Protein AF-A0A4U9CZB1-F1 (afdb_monomer_lite)

pLDDT: mean 89.26, std 10.43, range [33.0, 98.25]

Structure (mmCIF, N/CA/C/O backbone):
data_AF-A0A4U9CZB1-F1
#
_entry.id   AF-A0A4U9CZB1-F1
#
loop_
_atom_site.group_PDB
_atom_site.id
_atom_site.type_symbol
_atom_site.label_atom_id
_atom_site.label_alt_id
_atom_site.label_comp_id
_atom_site.label_asym_id
_atom_site.label_entity_id
_atom_site.label_seq_id
_atom_site.pdbx_PDB_ins_code
_atom_site.Cartn_x
_atom_site.Cartn_y
_atom_site.Cartn_z
_atom_site.occupancy
_atom_site.B_iso_or_equiv
_atom_site.auth_seq_id
_atom_site.auth_comp_id
_atom_site.auth_asym_id
_atom_site.auth_atom_id
_atom_site.pdbx_PDB_model_num
ATOM 1 N N . MET A 1 1 ? 17.164 -10.913 -6.462 1.00 74.69 1 MET A N 1
ATOM 2 C CA . MET A 1 1 ? 16.921 -10.749 -7.912 1.00 74.69 1 MET A CA 1
ATOM 3 C C . MET A 1 1 ? 17.907 -11.470 -8.818 1.00 74.69 1 MET A C 1
ATOM 5 O O . MET A 1 1 ? 17.484 -11.964 -9.850 1.00 74.69 1 MET A O 1
ATOM 9 N N . GLN A 1 2 ? 19.189 -11.560 -8.448 1.00 72.94 2 GLN A N 1
ATOM 10 C CA . GLN A 1 2 ? 20.226 -12.244 -9.237 1.00 72.94 2 GLN A CA 1
ATOM 11 C C . GLN A 1 2 ? 19.826 -13.638 -9.781 1.00 72.94 2 GLN A C 1
ATOM 13 O O . GLN A 1 2 ? 19.999 -13.830 -10.979 1.00 72.94 2 GLN A O 1
ATOM 18 N N . PRO A 1 3 ? 19.216 -14.565 -9.005 1.00 80.19 3 PRO A N 1
ATOM 19 C CA . PRO A 1 3 ? 18.814 -15.874 -9.540 1.00 80.19 3 PRO A CA 1
ATOM 20 C C . PRO A 1 3 ? 17.785 -15.790 -10.678 1.00 80.19 3 PRO A C 1
ATOM 22 O O . PRO A 1 3 ? 17.971 -16.408 -11.716 1.00 80.19 3 PRO A O 1
ATOM 25 N N . PHE A 1 4 ? 16.749 -14.958 -10.526 1.00 82.94 4 PHE A N 1
ATOM 26 C CA . PHE A 1 4 ? 15.742 -14.726 -11.569 1.00 82.94 4 PHE A CA 1
ATOM 27 C C . PHE A 1 4 ? 16.337 -14.078 -12.824 1.00 82.94 4 PHE A C 1
ATOM 29 O O . PHE A 1 4 ? 15.960 -14.405 -13.939 1.00 82.94 4 PHE A O 1
ATOM 36 N N . LEU A 1 5 ? 17.296 -13.161 -12.658 1.00 82.19 5 LEU A N 1
ATOM 37 C CA . LEU A 1 5 ? 17.980 -12.554 -13.799 1.00 82.19 5 LEU A CA 1
ATOM 38 C C . LEU A 1 5 ? 18.947 -13.529 -14.488 1.00 82.19 5 LEU A C 1
ATOM 40 O O . LEU A 1 5 ? 19.287 -13.311 -15.649 1.00 82.19 5 LEU A O 1
ATOM 44 N N . ALA A 1 6 ? 19.408 -14.576 -13.806 1.00 85.69 6 ALA A N 1
ATOM 45 C CA . ALA A 1 6 ? 20.346 -15.550 -14.355 1.00 85.69 6 ALA A CA 1
ATOM 46 C C . ALA A 1 6 ? 19.653 -16.700 -15.106 1.00 85.69 6 ALA A C 1
ATOM 48 O O . ALA A 1 6 ? 20.243 -17.236 -16.042 1.00 85.69 6 ALA A O 1
ATOM 49 N N . ASP A 1 7 ? 18.417 -17.048 -14.739 1.00 85.00 7 ASP A N 1
ATOM 50 C CA . ASP A 1 7 ? 17.693 -18.199 -15.284 1.00 85.00 7 ASP A CA 1
ATOM 51 C C . ASP A 1 7 ? 16.350 -17.789 -15.909 1.00 85.00 7 ASP A C 1
ATOM 53 O O . ASP A 1 7 ? 15.423 -17.364 -15.222 1.00 85.00 7 ASP A O 1
ATOM 57 N N . ASN A 1 8 ? 16.234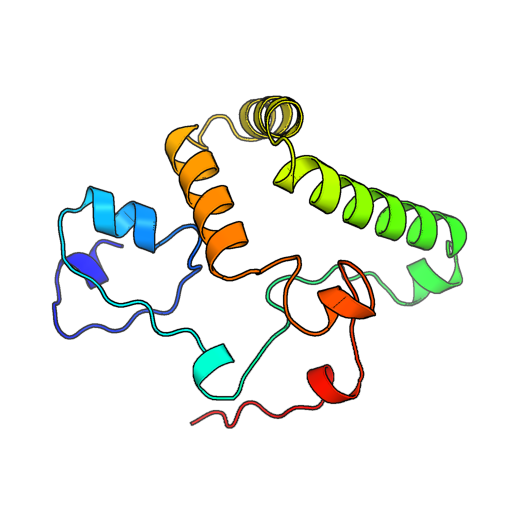 -17.963 -17.229 1.00 84.00 8 ASN A N 1
ATOM 58 C CA . ASN A 1 8 ? 15.025 -17.624 -17.985 1.00 84.00 8 ASN A CA 1
ATOM 59 C C . ASN A 1 8 ? 13.849 -18.593 -17.732 1.00 84.00 8 ASN A C 1
ATOM 61 O O . ASN A 1 8 ? 12.740 -18.309 -18.181 1.00 84.00 8 ASN A O 1
ATOM 65 N N . ASN A 1 9 ? 14.071 -19.715 -17.038 1.00 87.69 9 ASN A N 1
ATOM 66 C CA . ASN A 1 9 ? 13.038 -20.699 -16.696 1.00 87.69 9 ASN A CA 1
ATOM 67 C C . ASN A 1 9 ? 12.553 -20.577 -15.242 1.00 87.69 9 ASN A C 1
ATOM 69 O O . ASN A 1 9 ? 11.761 -21.402 -14.781 1.00 87.69 9 ASN A O 1
ATOM 73 N N . LEU A 1 10 ? 13.020 -19.566 -14.505 1.00 87.62 10 LEU A N 1
ATOM 74 C CA . LEU A 1 10 ? 12.696 -19.393 -13.096 1.00 87.62 10 LEU A CA 1
ATOM 75 C C . LEU A 1 10 ? 11.431 -18.548 -12.908 1.00 87.62 10 LEU A C 1
ATOM 77 O O . LEU A 1 10 ? 11.305 -17.443 -13.433 1.00 87.62 10 LEU A O 1
ATOM 81 N N . VAL A 1 11 ? 10.517 -19.041 -12.074 1.00 88.31 11 VAL A N 1
ATOM 82 C CA . VAL A 1 11 ? 9.369 -18.275 -11.571 1.00 88.31 11 VAL A CA 1
ATOM 83 C C . VAL A 1 11 ? 9.633 -17.907 -10.117 1.00 88.31 11 VAL A C 1
ATOM 85 O O . VAL A 1 11 ? 9.991 -18.764 -9.311 1.00 88.31 11 VAL A O 1
ATOM 88 N N . GLN A 1 12 ? 9.460 -16.631 -9.769 1.00 88.00 12 GLN A N 1
ATOM 89 C CA . GLN A 1 12 ? 9.685 -16.137 -8.412 1.00 88.00 12 GLN A CA 1
ATOM 90 C C . GLN A 1 12 ? 8.453 -15.393 -7.893 1.00 88.00 12 GLN A C 1
ATOM 92 O O . GLN A 1 12 ? 7.892 -14.546 -8.585 1.00 88.00 12 GLN A O 1
ATOM 97 N N . GLN A 1 13 ? 8.074 -15.662 -6.643 1.00 87.62 13 GLN A N 1
ATOM 98 C CA . GLN A 1 13 ? 7.128 -14.818 -5.919 1.00 87.62 13 GLN A CA 1
ATOM 99 C C . GLN A 1 13 ? 7.781 -13.469 -5.572 1.00 87.62 13 GLN A C 1
ATOM 101 O O . GLN A 1 13 ? 8.961 -13.408 -5.212 1.00 87.62 13 GLN A O 1
ATOM 106 N N . GLY A 1 14 ? 7.008 -12.387 -5.652 1.00 86.75 14 GLY A N 1
ATOM 107 C CA . GLY A 1 14 ? 7.457 -11.049 -5.281 1.00 86.75 14 GLY A CA 1
ATOM 108 C C . GLY A 1 14 ? 6.305 -10.060 -5.134 1.00 86.75 14 GLY A C 1
ATOM 109 O O . GLY A 1 14 ? 5.147 -10.378 -5.414 1.00 86.75 14 GLY A O 1
ATOM 110 N N . TYR A 1 15 ? 6.638 -8.848 -4.704 1.00 85.81 15 TYR A N 1
ATOM 111 C CA . TYR A 1 15 ? 5.744 -7.703 -4.676 1.00 85.81 15 TYR A CA 1
ATOM 112 C C . TYR A 1 15 ? 5.795 -6.969 -6.013 1.00 85.81 15 TYR A C 1
ATOM 114 O O . TYR A 1 15 ? 6.828 -6.471 -6.459 1.00 85.81 15 TYR A O 1
ATOM 122 N N . VAL A 1 16 ? 4.632 -6.801 -6.636 1.00 88.56 16 VAL A N 1
ATOM 123 C CA . VAL A 1 16 ? 4.539 -6.102 -7.925 1.00 88.56 16 VAL A CA 1
ATOM 124 C C . VAL A 1 16 ? 5.042 -4.650 -7.866 1.00 88.56 16 VAL A C 1
ATOM 126 O O . VAL A 1 16 ? 5.430 -4.082 -8.880 1.00 88.56 16 VAL A O 1
ATOM 129 N N . THR A 1 17 ? 5.103 -4.058 -6.672 1.00 87.06 17 THR A N 1
ATOM 130 C CA . THR A 1 17 ? 5.619 -2.706 -6.420 1.00 87.06 17 THR A CA 1
ATOM 131 C C . THR A 1 17 ? 7.146 -2.619 -6.300 1.00 87.06 17 THR A C 1
ATOM 133 O O . THR A 1 17 ? 7.655 -1.502 -6.241 1.00 87.06 17 THR A O 1
ATOM 136 N N . SER A 1 18 ? 7.878 -3.741 -6.236 1.00 84.31 18 SER A N 1
ATOM 137 C CA . SER A 1 18 ? 9.315 -3.761 -5.900 1.00 84.31 18 SER A CA 1
ATOM 138 C C . SER A 1 18 ? 10.159 -4.599 -6.864 1.00 84.31 18 SER A C 1
ATOM 140 O O . SER A 1 18 ? 11.151 -4.113 -7.412 1.00 84.31 18 SER A O 1
ATOM 142 N N . GLU A 1 19 ? 9.798 -5.862 -7.082 1.00 85.44 19 GLU A N 1
ATOM 143 C CA . GLU A 1 19 ? 10.599 -6.793 -7.881 1.00 85.44 19 GLU A CA 1
ATOM 144 C C . GLU A 1 19 ? 10.639 -6.407 -9.367 1.00 85.44 19 GLU A C 1
ATOM 146 O O . GLU A 1 19 ? 11.748 -6.332 -9.903 1.00 85.44 19 GLU A O 1
ATOM 151 N N . PRO A 1 20 ? 9.508 -6.064 -10.023 1.00 87.69 20 PRO A N 1
ATOM 152 C CA . PRO A 1 20 ? 9.515 -5.565 -11.397 1.00 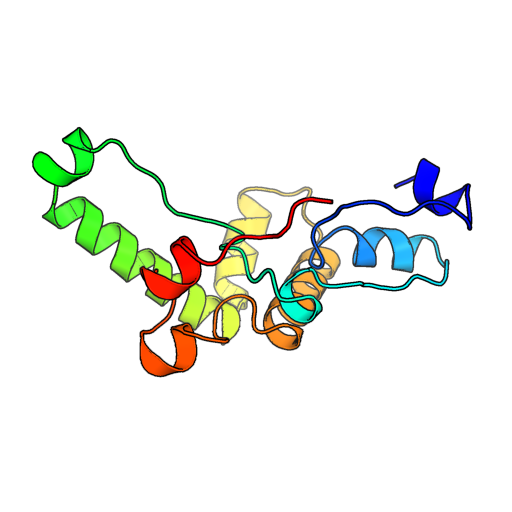87.69 20 PRO A CA 1
ATOM 153 C C . PRO A 1 20 ? 10.489 -4.404 -11.631 1.00 87.69 20 PRO A C 1
ATOM 155 O O . PRO A 1 20 ? 11.247 -4.433 -12.591 1.00 87.69 20 PRO A O 1
ATOM 158 N N . PHE A 1 21 ? 10.572 -3.446 -10.704 1.00 89.06 21 PHE A N 1
ATOM 159 C CA . PHE A 1 21 ? 11.517 -2.329 -10.793 1.00 89.06 21 PHE A CA 1
ATOM 160 C C . PHE A 1 21 ? 12.980 -2.787 -10.834 1.00 89.06 21 PHE A C 1
ATOM 162 O O . PHE A 1 21 ? 13.792 -2.283 -11.611 1.00 89.06 21 PHE A O 1
ATOM 169 N N . SER A 1 22 ? 13.328 -3.770 -10.000 1.00 86.69 22 SER A N 1
ATOM 170 C CA . SER A 1 22 ? 14.684 -4.330 -9.964 1.00 86.69 22 SER A CA 1
ATOM 171 C C . SER A 1 22 ? 15.013 -5.112 -11.238 1.00 86.69 22 SER A C 1
ATOM 173 O O . SER A 1 22 ? 16.162 -5.114 -11.677 1.00 86.69 22 SER A O 1
ATOM 175 N N . VAL A 1 23 ? 14.017 -5.775 -11.831 1.00 86.88 23 VAL A N 1
ATOM 176 C CA . VAL A 1 23 ? 14.174 -6.544 -13.072 1.00 86.88 23 VAL A CA 1
ATOM 177 C C . VAL A 1 23 ? 14.269 -5.625 -14.293 1.00 86.88 23 VAL A C 1
ATOM 179 O O . VAL A 1 23 ? 15.147 -5.840 -15.129 1.00 86.88 23 VAL A O 1
ATOM 182 N N . GLU A 1 24 ? 13.461 -4.560 -14.355 1.00 86.88 24 GLU A N 1
ATOM 183 C CA . GLU A 1 24 ? 13.547 -3.517 -15.390 1.00 86.88 24 GLU A CA 1
ATOM 184 C C . GLU A 1 24 ? 14.935 -2.870 -15.407 1.00 86.88 24 GLU A C 1
ATOM 186 O O . GLU A 1 24 ? 15.553 -2.761 -16.465 1.00 86.88 24 GLU A O 1
ATOM 191 N N . LYS A 1 25 ? 15.488 -2.535 -14.231 1.00 85.88 25 LYS A N 1
ATOM 192 C CA . LYS A 1 25 ? 16.871 -2.035 -14.118 1.00 85.88 25 LYS A CA 1
ATOM 193 C C . LYS A 1 25 ? 17.927 -3.047 -14.570 1.00 85.88 25 LYS A C 1
ATOM 195 O O . LYS A 1 25 ? 19.005 -2.647 -14.999 1.00 85.88 25 LYS A O 1
ATOM 200 N N . GLY A 1 26 ? 17.628 -4.341 -14.476 1.00 83.81 26 GLY A N 1
ATOM 201 C CA . GLY A 1 26 ? 18.467 -5.421 -14.997 1.00 83.81 26 GLY A CA 1
ATOM 202 C C . GLY A 1 26 ? 18.350 -5.633 -16.510 1.00 83.81 26 GLY A C 1
ATOM 203 O O . GLY A 1 26 ? 19.101 -6.439 -17.055 1.00 83.81 26 GLY A O 1
ATOM 204 N N . GLY A 1 27 ? 17.425 -4.940 -17.189 1.00 83.31 27 GLY A N 1
ATOM 205 C CA . GLY A 1 27 ? 17.278 -4.963 -18.646 1.00 83.31 27 GLY A CA 1
ATOM 206 C C . GLY A 1 27 ? 16.735 -6.274 -19.219 1.00 83.31 27 GLY A C 1
ATOM 207 O O . GLY A 1 27 ? 16.949 -6.552 -20.399 1.00 83.31 27 GLY A O 1
ATOM 208 N N . LYS A 1 28 ? 16.060 -7.100 -18.410 1.00 80.50 28 LYS A N 1
ATOM 209 C CA . LYS A 1 28 ? 15.495 -8.378 -18.866 1.00 80.50 28 LYS A CA 1
ATOM 210 C C . LYS A 1 28 ? 13.977 -8.305 -19.032 1.00 80.50 28 LYS A C 1
ATOM 212 O O . LYS A 1 28 ? 13.316 -7.699 -18.191 1.00 80.50 28 LYS A O 1
ATOM 217 N N . PRO A 1 29 ? 13.408 -8.940 -20.075 1.00 84.38 29 PRO A N 1
ATOM 218 C CA . PRO A 1 29 ? 11.964 -9.084 -20.183 1.00 84.38 29 PRO A CA 1
ATOM 219 C C . PRO A 1 29 ? 11.442 -9.980 -19.054 1.00 84.38 29 PRO A C 1
ATOM 221 O O . PRO A 1 29 ? 12.090 -10.953 -18.670 1.00 84.38 29 PRO A O 1
ATOM 224 N N . PHE A 1 30 ? 10.261 -9.660 -18.535 1.00 88.88 30 PHE A N 1
ATOM 225 C CA . PHE A 1 30 ? 9.589 -10.445 -17.505 1.00 88.88 30 PHE A CA 1
ATOM 226 C C . PHE A 1 30 ? 8.076 -10.348 -17.663 1.00 88.88 30 PHE A C 1
ATOM 228 O O . PHE A 1 30 ? 7.552 -9.429 -18.293 1.00 88.88 30 PHE A O 1
ATOM 235 N N . TYR A 1 31 ? 7.385 -11.297 -17.044 1.00 90.12 31 TYR A N 1
ATOM 236 C CA . TYR A 1 31 ? 5.933 -11.331 -16.977 1.00 90.12 31 TYR A CA 1
ATOM 237 C C . TYR A 1 31 ? 5.499 -11.267 -15.517 1.00 90.12 31 TYR A C 1
ATOM 239 O O . TYR A 1 31 ? 6.133 -11.857 -14.642 1.00 90.12 31 TYR A O 1
ATOM 247 N N . VAL A 1 32 ? 4.410 -10.546 -15.261 1.00 90.44 32 VAL A N 1
ATOM 248 C CA . VAL A 1 32 ? 3.770 -10.487 -13.946 1.00 90.44 32 VAL A CA 1
ATOM 249 C C . VAL A 1 32 ? 2.475 -11.278 -14.025 1.00 90.44 32 VAL A C 1
ATOM 251 O O . VAL A 1 32 ? 1.611 -10.960 -14.837 1.00 90.44 32 VAL A O 1
ATOM 254 N N . TYR A 1 33 ? 2.341 -12.283 -13.162 1.00 89.75 33 TYR A N 1
ATOM 255 C CA . TYR A 1 33 ? 1.127 -13.083 -13.018 1.00 89.75 33 TYR A CA 1
ATOM 256 C C . TYR A 1 33 ? 0.525 -12.817 -11.639 1.00 89.75 33 TYR A C 1
ATOM 258 O O . TYR A 1 33 ? 1.063 -13.261 -10.623 1.00 89.75 33 TYR A O 1
ATOM 266 N N . MET A 1 34 ? -0.572 -12.061 -11.587 1.00 87.31 34 MET A N 1
ATOM 267 C CA . MET A 1 34 ? -1.230 -11.735 -10.324 1.00 87.31 34 MET A CA 1
ATOM 268 C C . MET A 1 34 ? -2.098 -12.906 -9.870 1.00 87.31 34 MET A C 1
ATOM 270 O O . MET A 1 34 ? -2.966 -13.354 -10.608 1.00 87.31 34 MET A O 1
ATOM 274 N N . LEU A 1 35 ? -1.934 -13.369 -8.627 1.00 84.69 35 LEU A N 1
ATOM 275 C CA . LEU A 1 35 ? -2.772 -14.444 -8.067 1.00 84.69 35 LEU A CA 1
ATOM 276 C C . LEU A 1 35 ? -4.275 -14.103 -8.088 1.00 84.69 35 LEU A C 1
ATOM 278 O O . LEU A 1 35 ? -5.113 -15.000 -8.196 1.00 84.69 35 LEU A O 1
ATOM 282 N N . SER A 1 36 ? -4.610 -12.808 -8.039 1.00 83.44 36 SER A N 1
ATOM 283 C CA . SER A 1 36 ? -5.984 -12.308 -8.150 1.00 83.44 36 SER A CA 1
ATOM 284 C C . SER A 1 36 ? -6.654 -12.703 -9.460 1.00 83.44 36 SER A C 1
ATOM 286 O O . SER A 1 36 ? -7.843 -13.021 -9.448 1.00 83.44 36 SER A O 1
ATOM 288 N N . ASP A 1 37 ? -5.893 -12.756 -10.553 1.00 85.75 37 ASP A N 1
ATOM 289 C CA . ASP A 1 37 ? -6.397 -13.112 -11.884 1.00 85.75 37 ASP A CA 1
ATOM 290 C C . ASP A 1 37 ? -6.763 -14.603 -11.956 1.00 85.75 37 ASP A C 1
ATOM 292 O O . ASP A 1 37 ? -7.566 -15.022 -12.786 1.00 85.75 37 ASP A O 1
ATOM 296 N N . TRP A 1 38 ? -6.234 -15.400 -11.023 1.00 85.56 38 TRP A N 1
ATOM 297 C CA . TRP A 1 38 ? -6.437 -16.846 -10.918 1.00 85.56 38 TRP A CA 1
ATOM 298 C C . TRP A 1 38 ? -7.392 -17.230 -9.780 1.00 85.56 38 TRP A C 1
ATOM 300 O O . TRP A 1 38 ? -7.382 -18.357 -9.286 1.00 85.56 38 TRP A O 1
ATOM 310 N N . GLY A 1 39 ? -8.244 -16.294 -9.352 1.00 82.00 39 GLY A N 1
ATOM 311 C CA . GLY A 1 39 ? -9.314 -16.559 -8.389 1.00 82.00 39 GLY A CA 1
ATOM 312 C C . GLY A 1 39 ? -8.885 -16.525 -6.921 1.00 82.00 39 GLY A C 1
ATOM 313 O O . GLY A 1 39 ? -9.721 -16.788 -6.053 1.00 82.00 39 GLY A O 1
ATOM 314 N N . TYR A 1 40 ? -7.638 -16.140 -6.626 1.00 81.31 40 TYR A N 1
ATOM 315 C CA . TYR A 1 40 ? -7.161 -15.909 -5.264 1.00 81.31 40 TYR A CA 1
ATOM 316 C C . TYR A 1 40 ? -6.833 -14.424 -5.042 1.00 81.31 40 TYR A C 1
ATOM 318 O O . TYR A 1 40 ? -5.727 -13.994 -5.358 1.00 81.31 40 TYR A O 1
ATOM 326 N N . PRO A 1 41 ? -7.776 -13.616 -4.513 1.00 81.25 41 PRO A N 1
ATOM 327 C CA . PRO A 1 41 ? -7.559 -12.200 -4.222 1.00 81.25 41 PRO A CA 1
ATOM 328 C C . PRO A 1 41 ? -7.208 -11.974 -2.733 1.00 81.25 41 PRO A C 1
ATOM 330 O O . PRO A 1 41 ? -8.072 -11.517 -1.971 1.00 81.25 41 PRO A O 1
ATOM 333 N N . PRO A 1 42 ? -5.978 -12.275 -2.268 1.00 81.06 42 PRO A N 1
ATOM 334 C CA . PRO A 1 42 ? -5.624 -12.130 -0.861 1.00 81.06 42 PRO A CA 1
ATOM 335 C C . PRO A 1 42 ? -5.696 -10.667 -0.413 1.00 81.06 42 PRO A C 1
ATOM 337 O O . PRO A 1 42 ? -5.648 -9.733 -1.221 1.00 81.06 42 PRO A O 1
ATOM 340 N N . TYR A 1 43 ? -5.779 -10.461 0.899 1.00 86.00 43 TYR A N 1
ATOM 341 C CA . TYR A 1 43 ? -5.418 -9.179 1.496 1.00 86.00 43 TYR A CA 1
ATOM 342 C C . TYR A 1 43 ? -3.895 -9.132 1.597 1.00 86.00 43 TYR A C 1
ATOM 344 O O . TYR A 1 43 ? -3.315 -9.859 2.397 1.00 86.00 43 TYR A O 1
ATOM 352 N N . GLY A 1 44 ? -3.252 -8.329 0.742 1.00 79.44 44 GLY A N 1
ATOM 353 C CA . GLY A 1 44 ? -1.789 -8.297 0.643 1.00 79.44 44 GLY A CA 1
ATOM 354 C C . GLY A 1 44 ? -1.115 -7.812 1.928 1.00 79.44 44 GLY A C 1
ATOM 355 O O . GLY A 1 44 ? -0.224 -8.476 2.440 1.00 79.44 44 GLY A O 1
ATOM 356 N N . ASN A 1 45 ? -1.585 -6.687 2.472 1.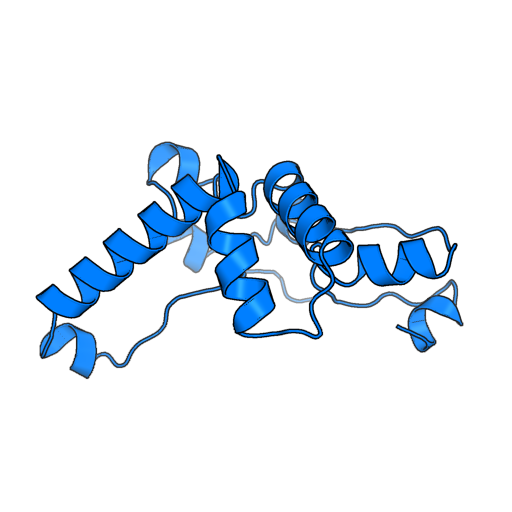00 85.44 45 ASN A N 1
ATOM 357 C CA . ASN A 1 45 ? -1.148 -6.147 3.758 1.00 85.44 45 ASN A CA 1
ATOM 358 C C . ASN A 1 45 ? -2.363 -5.934 4.664 1.00 85.44 45 ASN A C 1
ATOM 360 O O . ASN A 1 45 ? -3.406 -5.462 4.210 1.00 85.44 45 ASN A O 1
ATOM 364 N N . SER A 1 46 ? -2.216 -6.234 5.953 1.00 89.06 46 SER A N 1
ATOM 365 C CA . SER A 1 46 ? -3.274 -6.080 6.956 1.00 89.06 46 SER A CA 1
ATOM 366 C C . SER A 1 46 ? -2.756 -5.384 8.208 1.00 89.06 46 SER A C 1
ATOM 368 O O . SER A 1 46 ? -1.646 -5.658 8.662 1.00 89.06 46 SER A O 1
ATOM 370 N N . ILE A 1 47 ? -3.588 -4.535 8.812 1.00 91.88 47 ILE A N 1
ATOM 371 C CA . ILE A 1 47 ? -3.346 -4.013 10.159 1.00 91.88 47 ILE A CA 1
ATOM 372 C C . ILE A 1 47 ? -3.802 -5.081 11.152 1.00 91.88 47 ILE A C 1
ATOM 374 O O . ILE A 1 47 ? -4.980 -5.430 11.192 1.00 91.88 47 ILE A O 1
ATOM 378 N N . ILE A 1 48 ? -2.875 -5.590 11.959 1.00 92.56 48 ILE A N 1
ATOM 379 C CA . ILE A 1 48 ? -3.150 -6.608 12.976 1.00 92.56 48 ILE A CA 1
ATOM 380 C C . ILE A 1 48 ? -2.823 -6.017 14.345 1.00 92.56 48 ILE A C 1
ATOM 382 O O . ILE A 1 48 ? -1.799 -5.359 14.525 1.00 92.56 48 ILE A O 1
ATOM 386 N N . CYS A 1 49 ? -3.692 -6.250 15.324 1.00 93.12 49 CYS A N 1
ATOM 387 C CA . CYS A 1 49 ? -3.434 -5.914 16.718 1.00 93.12 49 CYS A CA 1
ATOM 388 C C . CYS A 1 49 ? -3.994 -7.000 17.639 1.00 93.12 49 CYS A C 1
ATOM 390 O O . CYS A 1 49 ? -4.811 -7.825 17.226 1.00 93.12 49 CYS A O 1
ATOM 392 N N . MET A 1 50 ? -3.546 -7.007 18.894 1.00 96.62 50 MET A N 1
ATOM 393 C CA . MET A 1 50 ? -4.054 -7.951 19.885 1.00 96.62 50 MET A CA 1
ATOM 394 C C . MET A 1 50 ? -5.538 -7.691 20.154 1.00 96.62 50 MET A C 1
ATOM 396 O O . MET A 1 50 ? -5.961 -6.538 20.274 1.00 96.62 50 MET A O 1
ATOM 400 N N . ALA A 1 51 ? -6.315 -8.758 20.356 1.00 97.12 51 ALA A N 1
ATOM 401 C CA . ALA A 1 51 ? -7.730 -8.647 20.724 1.00 97.12 51 ALA A CA 1
ATOM 402 C C . ALA A 1 51 ? -7.934 -7.773 21.977 1.00 97.12 51 ALA A C 1
ATOM 404 O O . ALA A 1 51 ? -8.871 -6.979 22.057 1.00 97.12 51 ALA A O 1
ATOM 405 N N . ASP A 1 52 ? -7.007 -7.863 22.930 1.00 98.06 52 ASP A N 1
ATOM 406 C CA . ASP A 1 52 ? -6.985 -7.032 24.130 1.00 98.06 52 ASP A CA 1
ATOM 407 C C . ASP A 1 52 ? -6.816 -5.540 23.835 1.00 98.06 52 ASP A C 1
ATOM 409 O O . ASP A 1 52 ? -7.422 -4.716 24.516 1.00 98.06 52 ASP A O 1
ATOM 413 N N . THR A 1 53 ? -6.037 -5.169 22.815 1.00 97.25 53 THR A N 1
ATOM 414 C CA . THR A 1 53 ? -5.877 -3.769 22.401 1.00 97.25 53 THR A CA 1
ATOM 415 C C . THR A 1 53 ? -7.194 -3.207 21.879 1.00 97.25 53 THR A C 1
ATOM 417 O O . THR A 1 53 ? -7.558 -2.091 22.244 1.00 97.25 53 THR A O 1
ATOM 420 N N . VAL A 1 54 ? -7.941 -3.992 21.097 1.00 96.81 54 VAL A N 1
ATOM 421 C CA . VAL A 1 54 ? -9.270 -3.601 20.601 1.00 96.81 54 VAL A CA 1
ATOM 422 C C . VAL A 1 54 ? -10.244 -3.410 21.761 1.00 96.81 54 VAL A C 1
ATOM 424 O O . VAL A 1 54 ? -10.912 -2.382 21.834 1.00 96.81 54 VAL A O 1
ATOM 427 N N . LYS A 1 55 ? -10.280 -4.358 22.706 1.00 97.44 55 LYS A N 1
ATOM 428 C CA . LYS A 1 55 ? -11.177 -4.302 23.872 1.00 97.44 55 LYS A CA 1
ATOM 429 C C . LYS A 1 55 ? -10.857 -3.134 24.805 1.00 97.44 55 LYS A C 1
ATOM 431 O O . LYS A 1 55 ? -11.762 -2.444 25.258 1.00 97.44 55 LYS A O 1
ATOM 436 N N . LYS A 1 56 ? -9.573 -2.920 25.107 1.00 98.25 56 LYS A N 1
ATOM 437 C CA . LYS A 1 56 ? -9.121 -1.938 26.108 1.00 98.25 56 LYS A CA 1
ATOM 438 C C . LYS A 1 56 ? -8.981 -0.526 25.540 1.00 98.25 56 LYS A C 1
ATOM 440 O O . LYS A 1 56 ? -9.054 0.437 26.296 1.00 98.25 56 LYS A O 1
ATOM 445 N N . ARG A 1 57 ? -8.732 -0.377 24.234 1.00 97.88 57 ARG A N 1
ATOM 446 C CA . ARG A 1 57 ? -8.466 0.922 23.586 1.00 97.88 57 ARG A CA 1
ATOM 447 C C . ARG A 1 57 ? -9.263 1.111 22.282 1.00 97.88 57 ARG A C 1
ATOM 449 O O . ARG A 1 57 ? -8.676 1.524 21.279 1.00 97.88 57 ARG A O 1
ATOM 456 N N . PRO A 1 58 ? -10.589 0.877 22.270 1.00 97.50 58 PRO A N 1
ATOM 457 C CA . PRO A 1 58 ? -11.378 0.860 21.036 1.00 97.50 58 PRO A CA 1
ATOM 458 C C . PRO A 1 58 ? -11.335 2.196 20.283 1.00 97.50 58 PRO A C 1
ATOM 460 O O . PRO A 1 58 ? -11.160 2.213 19.068 1.00 97.50 58 PRO A O 1
ATOM 463 N N . ALA A 1 59 ? -11.404 3.325 20.998 1.00 98.12 59 ALA A N 1
ATOM 464 C CA . ALA A 1 59 ? -11.356 4.653 20.385 1.00 98.12 59 ALA A CA 1
ATOM 465 C C . ALA A 1 59 ? -10.012 4.937 19.691 1.00 98.12 59 ALA A C 1
ATOM 467 O O . ALA A 1 59 ? -9.986 5.478 18.588 1.00 98.12 59 ALA A O 1
ATOM 468 N N . ALA A 1 60 ? -8.894 4.532 20.304 1.00 97.81 60 ALA A N 1
ATOM 469 C CA . ALA A 1 60 ? -7.569 4.716 19.713 1.00 97.81 60 ALA A CA 1
ATOM 470 C C . ALA A 1 60 ? -7.384 3.836 18.468 1.00 97.81 60 ALA A C 1
ATOM 472 O O . ALA A 1 60 ? -6.842 4.302 17.469 1.00 97.81 60 ALA A O 1
ATOM 473 N N . VAL A 1 61 ? -7.875 2.592 18.507 1.00 97.50 61 VAL A N 1
ATOM 474 C CA . VAL A 1 61 ? -7.856 1.689 17.347 1.00 97.50 61 VAL A CA 1
ATOM 475 C C . VAL A 1 61 ? -8.697 2.264 16.204 1.00 97.50 61 VAL A C 1
ATOM 477 O O . VAL A 1 61 ? -8.208 2.354 15.081 1.00 97.50 61 VAL A O 1
ATOM 480 N N . ALA A 1 62 ? -9.919 2.727 16.484 1.00 96.44 62 ALA A N 1
ATOM 481 C CA . ALA A 1 62 ? -10.783 3.337 15.474 1.00 96.44 62 ALA A CA 1
ATOM 482 C C . ALA A 1 62 ? -10.151 4.592 14.849 1.00 96.44 62 ALA A C 1
ATOM 484 O O . ALA A 1 62 ? -10.152 4.744 13.626 1.00 96.44 62 ALA A O 1
ATOM 485 N N . ALA A 1 63 ? -9.564 5.467 15.673 1.00 98.00 63 ALA A N 1
ATOM 486 C CA . ALA A 1 63 ? -8.866 6.658 15.199 1.00 98.00 63 ALA A CA 1
ATOM 487 C C . ALA A 1 63 ? -7.657 6.301 14.319 1.00 98.00 63 ALA A C 1
ATOM 489 O O . ALA A 1 63 ? -7.491 6.884 13.248 1.00 98.00 63 ALA A O 1
ATOM 490 N N . PHE A 1 64 ? -6.855 5.313 14.728 1.00 97.75 64 PHE A N 1
ATOM 491 C CA . PHE A 1 64 ? -5.698 4.845 13.965 1.00 97.75 64 PHE A CA 1
ATOM 492 C C . PHE A 1 64 ? -6.093 4.273 12.601 1.00 97.75 64 PHE A C 1
ATOM 494 O O . PHE A 1 64 ? -5.493 4.635 11.589 1.00 97.75 64 PHE A O 1
ATOM 501 N N . VAL A 1 65 ? -7.116 3.413 12.556 1.00 96.38 65 VAL A N 1
ATOM 502 C CA . VAL A 1 65 ? -7.612 2.833 11.299 1.00 96.38 65 VAL A CA 1
ATOM 503 C C . VAL A 1 65 ? -8.128 3.941 10.384 1.00 96.38 65 VAL A C 1
ATOM 505 O O . VAL A 1 65 ? -7.692 4.031 9.238 1.00 96.38 65 VAL A O 1
ATOM 508 N N . LYS A 1 66 ? -8.978 4.843 10.894 1.00 96.75 66 LYS A N 1
ATOM 509 C CA . LYS A 1 66 ? -9.521 5.959 10.105 1.00 96.75 66 LYS A CA 1
ATOM 510 C C . LYS A 1 66 ? -8.418 6.859 9.542 1.00 96.75 66 LYS A C 1
ATOM 512 O O . LYS A 1 66 ? -8.441 7.169 8.353 1.00 96.75 66 LYS A O 1
ATOM 517 N N . ALA A 1 67 ? -7.451 7.249 10.373 1.00 97.69 67 ALA A N 1
ATOM 518 C CA . ALA A 1 67 ? -6.331 8.087 9.952 1.00 97.69 67 ALA A CA 1
ATOM 519 C C . ALA A 1 67 ? -5.457 7.380 8.906 1.00 97.69 67 ALA A C 1
ATOM 521 O O . ALA A 1 67 ? -5.056 7.996 7.924 1.00 97.69 67 ALA A O 1
ATOM 522 N N . SER A 1 68 ? -5.219 6.077 9.075 1.00 96.94 68 SER A N 1
ATOM 523 C CA . SER A 1 68 ? -4.430 5.277 8.134 1.00 96.94 68 SER A CA 1
ATOM 524 C C . SER A 1 68 ? -5.102 5.191 6.758 1.00 96.94 68 SER A C 1
ATOM 526 O O . SER A 1 68 ? -4.433 5.352 5.740 1.00 96.94 68 SER A O 1
ATOM 528 N N . MET A 1 69 ? -6.422 4.972 6.703 1.00 96.75 69 MET A N 1
ATOM 529 C CA . MET A 1 69 ? -7.160 4.899 5.431 1.00 96.75 69 MET A CA 1
ATOM 530 C C . MET A 1 69 ? -7.241 6.260 4.735 1.00 96.75 69 MET A C 1
ATOM 532 O O . MET A 1 69 ? -7.097 6.337 3.514 1.00 96.75 69 MET A O 1
ATOM 536 N N . GLN A 1 70 ? -7.407 7.338 5.507 1.00 96.62 70 GLN A N 1
ATOM 537 C CA . GLN A 1 70 ? -7.340 8.700 4.980 1.00 96.62 70 GLN A CA 1
ATOM 538 C C . GLN A 1 70 ? -5.945 9.013 4.420 1.00 96.62 70 GLN A C 1
ATOM 540 O O . GLN A 1 70 ? -5.842 9.517 3.305 1.00 96.62 70 GLN A O 1
ATOM 545 N N . GLY A 1 71 ? -4.880 8.635 5.134 1.00 96.69 71 GLY A N 1
ATOM 546 C CA . GLY A 1 71 ? -3.504 8.807 4.670 1.00 96.69 71 GLY A CA 1
ATOM 547 C C . GLY A 1 71 ? -3.231 8.079 3.354 1.00 96.69 71 GLY A C 1
ATOM 548 O O . GLY A 1 71 ? -2.639 8.660 2.452 1.00 96.69 71 GLY A O 1
ATOM 549 N N . TRP A 1 72 ? -3.723 6.846 3.187 1.00 96.56 72 TRP A N 1
ATOM 550 C CA . TRP A 1 72 ? -3.631 6.127 1.908 1.00 96.56 72 TRP A CA 1
ATOM 551 C C . TRP A 1 72 ? -4.370 6.831 0.772 1.00 96.56 72 TRP A C 1
ATOM 553 O O . TRP A 1 72 ? -3.840 6.930 -0.336 1.00 96.56 72 TRP A O 1
ATOM 563 N N . LYS A 1 73 ? -5.581 7.331 1.043 1.00 95.62 73 LYS A N 1
ATOM 564 C CA . LYS A 1 73 ? -6.367 8.089 0.066 1.00 95.62 73 LYS A CA 1
ATOM 565 C C . LYS A 1 73 ? -5.606 9.326 -0.410 1.00 95.62 73 LYS A C 1
ATOM 567 O O . LYS A 1 73 ? -5.467 9.521 -1.613 1.00 95.62 73 LYS A O 1
ATOM 572 N N . GLU A 1 74 ? -5.112 10.129 0.527 1.00 96.69 74 GLU A N 1
ATOM 573 C CA . GLU A 1 74 ? -4.363 11.355 0.235 1.00 96.69 74 GLU A CA 1
ATOM 574 C C . GLU A 1 74 ? -3.048 11.046 -0.478 1.00 96.69 74 GLU A C 1
ATOM 576 O O . GLU A 1 74 ? -2.769 11.635 -1.516 1.00 96.69 74 GLU A O 1
ATOM 581 N N . TYR A 1 75 ? -2.288 10.061 0.002 1.00 97.31 75 TYR A N 1
ATOM 582 C CA . TYR A 1 75 ? -0.992 9.693 -0.567 1.00 97.31 75 TYR A CA 1
ATOM 583 C C . TYR A 1 75 ? -1.091 9.213 -2.021 1.00 97.31 75 TYR A C 1
ATOM 585 O O . TYR A 1 75 ? -0.228 9.517 -2.843 1.00 97.31 75 TYR A O 1
ATOM 593 N N . LEU A 1 76 ? -2.153 8.482 -2.373 1.00 95.69 76 LEU A N 1
ATOM 594 C CA . LEU A 1 76 ? -2.376 8.071 -3.760 1.00 95.69 76 LEU A CA 1
ATOM 595 C C . LEU A 1 76 ? -2.869 9.219 -4.651 1.00 95.69 76 LEU A C 1
ATOM 597 O O . LEU A 1 76 ? -2.678 9.151 -5.867 1.00 95.69 76 LEU A O 1
ATOM 601 N N . GLN A 1 77 ? -3.469 10.268 -4.088 1.00 95.62 77 GLN A N 1
ATOM 602 C CA . GLN A 1 77 ? -3.827 11.477 -4.835 1.00 95.62 77 GLN A CA 1
ATOM 603 C C . GLN A 1 77 ? -2.602 12.371 -5.051 1.00 95.62 77 GLN A C 1
ATOM 605 O O . GLN A 1 77 ? -2.262 12.656 -6.200 1.00 95.62 77 GLN A O 1
ATOM 610 N N . ASP A 1 78 ? -1.913 12.734 -3.970 1.00 96.81 78 ASP A N 1
ATOM 611 C CA . ASP A 1 78 ? -0.668 13.498 -3.972 1.00 96.81 78 ASP A CA 1
ATOM 612 C C . ASP A 1 78 ? 0.349 12.870 -2.996 1.00 96.81 78 ASP A C 1
ATOM 614 O O . ASP A 1 78 ? 0.221 12.997 -1.773 1.00 96.81 78 ASP A O 1
ATOM 618 N N . PRO A 1 79 ? 1.398 12.205 -3.510 1.00 96.56 79 PRO A N 1
ATOM 619 C CA . PRO A 1 79 ? 2.379 11.540 -2.668 1.00 96.56 79 PRO A CA 1
ATOM 620 C C . PRO A 1 79 ? 3.444 12.492 -2.111 1.00 96.56 79 PRO A C 1
ATOM 622 O O . PRO A 1 79 ? 4.297 12.044 -1.346 1.00 96.56 79 PRO A O 1
ATOM 625 N N . THR A 1 80 ? 3.450 13.777 -2.481 1.00 96.19 80 THR A N 1
ATOM 626 C CA . THR A 1 80 ? 4.581 14.693 -2.245 1.00 96.19 80 THR A CA 1
ATOM 627 C C . THR A 1 80 ? 4.970 14.777 -0.770 1.00 96.19 80 THR A C 1
ATOM 629 O O . THR A 1 80 ? 6.118 14.501 -0.413 1.00 96.19 80 THR A O 1
ATOM 632 N N . ALA A 1 81 ? 4.011 15.084 0.108 1.00 95.75 81 ALA A N 1
ATOM 633 C CA . ALA A 1 81 ? 4.270 15.185 1.545 1.00 95.75 81 ALA A CA 1
ATOM 634 C C . ALA A 1 81 ? 4.687 13.834 2.156 1.00 95.75 81 ALA A C 1
ATOM 636 O O . ALA A 1 81 ? 5.614 13.769 2.965 1.00 95.75 81 ALA A O 1
ATOM 637 N N . GLY A 1 82 ? 4.048 12.740 1.729 1.00 95.56 82 GLY A N 1
ATOM 638 C CA . GLY A 1 82 ? 4.389 11.393 2.189 1.00 95.56 82 GLY A CA 1
ATOM 639 C C . GLY A 1 82 ? 5.793 10.963 1.761 1.00 95.56 82 GLY A C 1
ATOM 640 O O . GLY A 1 82 ? 6.534 10.404 2.565 1.00 95.56 82 GLY A O 1
ATOM 641 N N . ASN A 1 83 ? 6.208 11.289 0.536 1.00 96.38 83 ASN A N 1
ATOM 642 C CA . ASN A 1 83 ? 7.530 10.954 0.007 1.00 96.38 83 ASN A CA 1
ATOM 643 C C . ASN A 1 83 ? 8.650 11.647 0.784 1.00 96.38 83 ASN A C 1
ATOM 645 O O . ASN A 1 83 ? 9.687 11.031 1.022 1.00 96.38 83 ASN A O 1
ATOM 649 N N . VAL A 1 84 ? 8.431 12.884 1.244 1.00 95.38 84 VAL A N 1
ATOM 650 C CA . VAL A 1 84 ? 9.377 13.581 2.132 1.00 95.38 84 VAL A CA 1
ATOM 651 C C . VAL A 1 84 ? 9.563 12.810 3.442 1.00 95.38 84 VAL A C 1
ATOM 653 O O . VAL A 1 84 ? 10.694 12.607 3.891 1.00 95.38 84 VAL A O 1
ATOM 656 N N . LEU A 1 85 ? 8.470 12.335 4.047 1.00 95.69 85 LEU A N 1
ATOM 657 C CA . LEU A 1 85 ? 8.526 11.549 5.284 1.00 95.69 85 LEU A CA 1
ATOM 658 C C . LEU A 1 85 ? 9.188 10.183 5.068 1.00 95.69 85 LEU A C 1
ATOM 660 O O . LEU A 1 85 ? 10.017 9.772 5.882 1.00 95.69 85 LEU A O 1
ATOM 664 N N . ILE A 1 86 ? 8.869 9.504 3.964 1.00 94.69 86 ILE A N 1
ATOM 665 C CA . ILE A 1 86 ? 9.462 8.211 3.600 1.00 94.69 86 ILE A CA 1
ATOM 666 C C . ILE A 1 86 ? 10.967 8.357 3.380 1.00 94.69 86 ILE A C 1
ATOM 668 O O . ILE A 1 86 ? 11.728 7.580 3.948 1.00 94.69 86 ILE A O 1
ATOM 672 N N . ALA A 1 87 ? 11.409 9.365 2.625 1.00 93.31 87 ALA A N 1
ATOM 673 C CA . ALA A 1 87 ? 12.829 9.602 2.371 1.00 93.31 87 ALA A CA 1
ATOM 674 C C . ALA A 1 87 ? 13.600 9.897 3.667 1.00 93.31 87 ALA A C 1
ATOM 676 O O . ALA A 1 87 ? 14.713 9.410 3.857 1.00 93.31 87 ALA A O 1
ATOM 677 N N . LYS A 1 88 ? 12.988 10.642 4.598 1.00 94.88 88 LYS A N 1
ATOM 678 C CA . LYS A 1 88 ? 13.573 10.896 5.921 1.00 94.88 88 LYS A CA 1
ATOM 679 C C . LYS A 1 88 ? 13.688 9.618 6.760 1.00 94.88 88 LYS A C 1
ATOM 681 O O . LYS A 1 88 ? 14.690 9.434 7.445 1.00 94.88 88 LYS A O 1
ATOM 686 N N . ALA A 1 89 ? 12.669 8.758 6.732 1.00 95.00 89 ALA A N 1
ATOM 687 C CA . ALA A 1 89 ? 12.628 7.527 7.522 1.00 95.00 89 ALA A CA 1
ATOM 688 C C . ALA A 1 89 ? 13.475 6.393 6.918 1.00 95.00 89 ALA A C 1
ATOM 690 O O . ALA A 1 89 ? 14.018 5.568 7.650 1.00 95.00 89 ALA A O 1
ATOM 691 N N . ASN A 1 90 ? 13.599 6.353 5.592 1.00 92.69 90 ASN A N 1
ATOM 692 C CA . ASN A 1 90 ? 14.392 5.375 4.863 1.00 92.69 90 ASN A CA 1
ATOM 693 C C . ASN A 1 90 ? 15.163 6.044 3.709 1.00 92.69 90 ASN A C 1
ATOM 695 O O . ASN A 1 90 ? 14.732 5.973 2.556 1.00 92.69 90 ASN A O 1
ATOM 699 N N . PRO A 1 91 ? 16.347 6.621 3.989 1.00 90.19 91 PRO A N 1
ATOM 700 C CA . PRO A 1 91 ? 17.172 7.285 2.976 1.00 90.19 91 PRO A CA 1
ATOM 701 C C . PRO A 1 91 ? 17.664 6.367 1.848 1.00 90.19 91 PRO A C 1
ATOM 703 O O . PRO A 1 91 ? 18.161 6.850 0.836 1.00 90.19 91 PRO A O 1
ATOM 706 N N . ARG A 1 92 ? 17.561 5.039 2.014 1.00 88.38 92 ARG A N 1
ATOM 707 C CA . ARG A 1 92 ? 17.926 4.059 0.978 1.00 88.38 92 ARG A CA 1
ATOM 708 C C . ARG A 1 92 ? 16.816 3.848 -0.053 1.00 88.38 92 ARG A C 1
ATOM 710 O O . ARG A 1 92 ? 17.060 3.199 -1.065 1.00 88.38 92 ARG A O 1
ATOM 717 N N . MET A 1 93 ? 15.609 4.352 0.203 1.00 86.31 93 MET A N 1
ATOM 718 C CA . MET A 1 93 ? 14.490 4.251 -0.724 1.00 86.31 93 MET A CA 1
ATOM 719 C C . MET A 1 93 ? 14.597 5.354 -1.785 1.00 86.31 93 MET A C 1
ATOM 721 O O . MET A 1 93 ? 14.365 6.528 -1.498 1.00 86.31 93 MET A O 1
ATOM 725 N N . GLY A 1 94 ? 14.959 4.972 -3.011 1.00 91.00 94 GLY A N 1
ATOM 726 C CA . GLY A 1 94 ? 15.088 5.901 -4.134 1.00 91.00 94 GLY A CA 1
ATOM 727 C C . GLY A 1 94 ? 13.745 6.495 -4.568 1.00 91.00 94 GLY A C 1
ATOM 728 O O . GLY A 1 94 ? 12.715 5.820 -4.541 1.00 91.00 94 GLY A O 1
ATOM 729 N N . ALA A 1 95 ? 13.750 7.760 -4.999 1.00 92.75 95 ALA A N 1
ATOM 730 C CA . ALA A 1 95 ? 12.543 8.445 -5.471 1.00 92.75 95 ALA A CA 1
ATOM 731 C C . ALA A 1 95 ? 11.914 7.759 -6.699 1.00 92.75 95 ALA A C 1
ATOM 733 O O . ALA A 1 95 ? 10.693 7.719 -6.833 1.00 92.75 95 ALA A O 1
ATOM 734 N N . ASP A 1 96 ? 12.746 7.177 -7.562 1.00 93.12 96 ASP A N 1
ATOM 735 C CA . ASP A 1 96 ? 12.345 6.383 -8.724 1.00 93.12 96 ASP A CA 1
ATOM 736 C C . ASP A 1 96 ? 11.635 5.083 -8.320 1.00 93.12 96 ASP A C 1
ATOM 738 O O . ASP A 1 96 ? 10.589 4.754 -8.878 1.00 93.12 96 ASP A O 1
ATOM 742 N N . GLN A 1 97 ? 12.143 4.384 -7.303 1.00 91.69 97 GLN A N 1
ATOM 743 C CA . GLN A 1 97 ? 11.506 3.187 -6.753 1.00 91.69 97 GLN A CA 1
ATOM 744 C C . GLN A 1 97 ? 10.149 3.511 -6.115 1.00 91.69 97 GLN A C 1
ATOM 746 O O . GLN A 1 97 ? 9.185 2.768 -6.297 1.00 91.69 97 GLN A O 1
ATOM 751 N N . ILE A 1 98 ? 10.049 4.636 -5.399 1.00 94.00 98 ILE A N 1
ATOM 752 C CA . ILE A 1 98 ? 8.782 5.097 -4.813 1.00 94.00 98 ILE A CA 1
ATOM 753 C C . ILE A 1 98 ? 7.778 5.435 -5.918 1.00 94.00 98 ILE A C 1
ATOM 755 O O . ILE A 1 98 ? 6.637 4.971 -5.873 1.00 94.00 98 ILE A O 1
ATOM 759 N N . ALA A 1 99 ? 8.197 6.201 -6.929 1.00 95.06 99 ALA A N 1
ATOM 760 C CA . ALA A 1 99 ? 7.347 6.555 -8.062 1.00 95.06 99 ALA A CA 1
ATOM 761 C C . ALA A 1 99 ? 6.849 5.306 -8.805 1.00 95.06 99 ALA A C 1
ATOM 763 O O . ALA A 1 99 ? 5.657 5.204 -9.106 1.00 95.06 99 ALA A O 1
ATOM 764 N N . PHE A 1 100 ? 7.734 4.329 -9.022 1.00 94.38 100 PHE A N 1
ATOM 765 C CA . PHE A 1 100 ? 7.374 3.038 -9.597 1.00 94.38 100 PHE A CA 1
ATOM 766 C C . PHE A 1 100 ? 6.327 2.313 -8.745 1.00 94.38 100 PHE A C 1
ATOM 768 O O . PHE A 1 100 ? 5.278 1.919 -9.257 1.00 94.38 100 PHE A O 1
ATOM 775 N N . GLY A 1 101 ? 6.569 2.180 -7.438 1.00 94.38 101 GLY A N 1
ATOM 776 C CA . GLY A 1 101 ? 5.645 1.521 -6.518 1.00 94.38 101 GLY A CA 1
ATOM 777 C C . GLY A 1 101 ? 4.257 2.165 -6.522 1.00 94.38 101 GLY A C 1
ATOM 778 O O . GLY A 1 101 ? 3.255 1.457 -6.620 1.00 94.38 101 GLY A O 1
ATOM 779 N N . ILE A 1 102 ? 4.183 3.501 -6.503 1.00 95.94 102 ILE A N 1
ATOM 780 C CA . ILE A 1 102 ? 2.917 4.247 -6.601 1.00 95.94 102 ILE A CA 1
ATOM 781 C C . ILE A 1 102 ? 2.209 3.962 -7.929 1.00 95.94 102 ILE A C 1
ATOM 783 O O . ILE A 1 102 ? 1.000 3.720 -7.935 1.00 95.94 102 ILE A O 1
ATOM 787 N N . ALA A 1 103 ? 2.940 3.954 -9.046 1.00 95.50 103 ALA A N 1
ATOM 788 C CA . ALA A 1 103 ? 2.367 3.655 -10.355 1.00 95.50 103 ALA A CA 1
ATOM 789 C C . ALA A 1 103 ? 1.785 2.233 -10.414 1.00 95.50 103 ALA A C 1
ATOM 791 O O . ALA A 1 103 ? 0.662 2.059 -10.885 1.00 95.50 103 ALA A O 1
ATOM 792 N N . GLN A 1 104 ? 2.487 1.230 -9.874 1.00 93.75 104 GLN A N 1
ATOM 793 C CA . GLN A 1 104 ? 1.973 -0.143 -9.817 1.00 93.75 104 GLN A CA 1
ATOM 794 C C . GLN A 1 104 ? 0.771 -0.269 -8.870 1.00 93.75 104 GLN A C 1
ATOM 796 O O . GLN A 1 104 ? -0.208 -0.926 -9.221 1.00 93.75 104 GLN A O 1
ATOM 801 N N . MET A 1 105 ? 0.794 0.399 -7.708 1.00 94.50 105 MET A N 1
ATOM 802 C CA . MET A 1 105 ? -0.355 0.426 -6.790 1.00 94.50 105 MET A CA 1
ATOM 803 C C . MET A 1 105 ? -1.614 0.972 -7.466 1.00 94.50 105 MET A C 1
ATOM 805 O O . MET A 1 105 ? -2.693 0.416 -7.265 1.00 94.50 105 MET A O 1
ATOM 809 N N . LYS A 1 106 ? -1.477 2.028 -8.279 1.00 94.38 106 LYS A N 1
ATOM 810 C CA . LYS A 1 106 ? -2.583 2.590 -9.068 1.00 94.38 106 LYS A CA 1
ATOM 811 C C . LYS A 1 106 ? -3.010 1.652 -10.195 1.00 94.38 106 LYS A C 1
ATOM 813 O O . LYS A 1 106 ? -4.197 1.390 -10.334 1.00 94.38 106 LYS A O 1
ATOM 818 N N . LYS A 1 107 ? -2.052 1.118 -10.962 1.00 93.06 107 LYS A N 1
ATOM 819 C CA . LYS A 1 107 ? -2.303 0.228 -12.107 1.00 93.06 107 LYS A CA 1
ATOM 820 C C . LYS A 1 107 ? -3.103 -1.018 -11.721 1.00 93.06 107 LYS A C 1
ATOM 822 O O . LYS A 1 107 ? -4.018 -1.386 -12.444 1.00 93.06 107 LYS A O 1
ATOM 827 N N . TYR A 1 108 ? -2.742 -1.662 -10.613 1.00 90.56 108 TYR A N 1
ATOM 828 C CA . TYR A 1 108 ? -3.407 -2.880 -10.135 1.00 90.56 108 TYR A CA 1
ATOM 829 C C . TYR A 1 108 ? -4.473 -2.605 -9.069 1.00 90.56 108 TYR A C 1
ATOM 831 O O . TYR A 1 108 ? -4.946 -3.538 -8.428 1.00 90.56 108 TYR A O 1
ATOM 839 N N . GLU A 1 109 ? -4.807 -1.331 -8.840 1.00 91.81 109 GLU A N 1
ATOM 840 C CA . GLU A 1 109 ? -5.808 -0.896 -7.863 1.00 91.81 109 GLU A CA 1
ATOM 841 C C . GLU A 1 109 ? -5.626 -1.529 -6.467 1.00 91.81 109 GLU A C 1
ATOM 843 O O . GLU A 1 109 ? -6.591 -1.874 -5.786 1.00 91.81 109 GLU A O 1
ATOM 848 N N . LEU A 1 110 ? -4.377 -1.670 -6.006 1.00 91.25 110 LEU A N 1
ATOM 849 C CA . LEU A 1 110 ? -4.040 -2.472 -4.816 1.00 91.25 110 LEU A CA 1
ATOM 850 C C . LEU A 1 110 ? -4.671 -1.953 -3.511 1.00 91.25 110 LEU A C 1
ATOM 852 O O . LEU A 1 110 ? -4.782 -2.697 -2.539 1.00 91.25 110 LEU A O 1
ATOM 856 N N . VAL A 1 111 ? -5.059 -0.676 -3.485 1.00 93.50 111 VAL A N 1
ATOM 857 C CA . VAL A 1 111 ? -5.626 0.015 -2.315 1.00 93.50 111 VAL A CA 1
ATOM 858 C C . VAL A 1 111 ? -7.101 0.373 -2.519 1.00 93.50 111 VAL A C 1
ATOM 860 O O . VAL A 1 1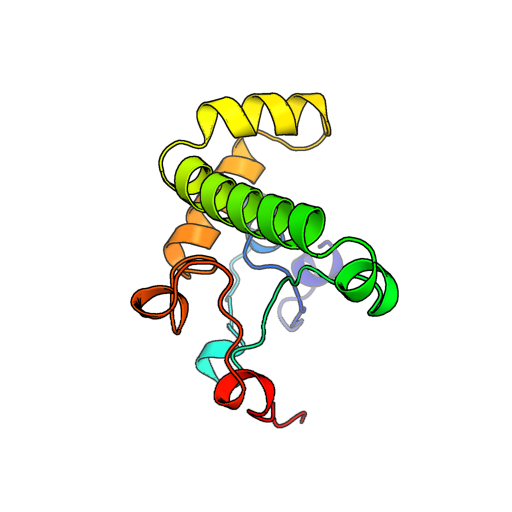11 ? -7.873 0.382 -1.561 1.00 93.50 111 VAL A O 1
ATOM 863 N N . THR A 1 112 ? -7.496 0.680 -3.755 1.00 93.44 112 THR A N 1
ATOM 864 C CA . THR A 1 112 ? -8.809 1.256 -4.092 1.00 93.44 112 THR A CA 1
ATOM 865 C C . THR A 1 112 ? -9.711 0.319 -4.893 1.00 93.44 112 THR A C 1
ATOM 867 O O . THR A 1 112 ? -10.872 0.655 -5.106 1.00 93.44 112 THR A O 1
ATOM 870 N N . GLY A 1 113 ? -9.204 -0.829 -5.345 1.00 91.06 113 GLY A N 1
ATOM 871 C CA . GLY A 1 113 ? -9.933 -1.787 -6.174 1.00 91.06 113 GLY A CA 1
ATOM 872 C C . GLY A 1 113 ? -10.795 -2.773 -5.384 1.00 91.06 113 GLY A C 1
ATOM 873 O O . GLY A 1 113 ? -10.731 -2.868 -4.154 1.00 91.06 113 GLY A O 1
ATOM 874 N N . GLY A 1 114 ? -11.600 -3.547 -6.116 1.00 90.50 114 GLY A N 1
ATOM 875 C CA . GLY A 1 114 ? -12.472 -4.582 -5.553 1.00 90.50 114 GLY A CA 1
ATOM 876 C C . GLY A 1 114 ? -13.436 -4.032 -4.496 1.00 90.50 114 GLY A C 1
ATOM 877 O O . GLY A 1 114 ? -14.058 -2.991 -4.694 1.00 90.50 114 GLY A O 1
ATOM 878 N N . ASP A 1 115 ? -13.529 -4.714 -3.349 1.00 92.81 115 ASP A N 1
ATOM 879 C CA . ASP A 1 115 ? -14.431 -4.346 -2.245 1.00 92.81 115 ASP A CA 1
ATOM 880 C C . ASP A 1 115 ? -14.247 -2.891 -1.768 1.00 92.81 115 ASP A C 1
ATOM 882 O O . ASP A 1 115 ? -15.203 -2.279 -1.294 1.00 92.81 115 ASP A O 1
ATOM 886 N N . ALA A 1 116 ? -13.056 -2.299 -1.926 1.00 93.75 116 ALA A N 1
ATOM 887 C CA . ALA A 1 116 ? -12.793 -0.925 -1.500 1.00 93.75 116 ALA A CA 1
ATOM 888 C C . ALA A 1 116 ? -13.584 0.128 -2.297 1.00 93.75 116 ALA A C 1
ATOM 890 O O . ALA A 1 116 ? -13.830 1.218 -1.778 1.00 93.75 116 ALA A O 1
ATOM 891 N N . GLN A 1 117 ? -14.034 -0.198 -3.514 1.00 93.44 117 GLN A N 1
ATOM 892 C CA . GLN A 1 117 ? -14.845 0.702 -4.342 1.00 93.44 117 GLN A CA 1
ATOM 893 C C . GLN A 1 117 ? -16.217 0.994 -3.718 1.00 93.44 117 GLN A C 1
ATOM 895 O O . GLN A 1 117 ? -16.776 2.066 -3.931 1.00 93.44 117 GLN A O 1
ATOM 900 N N . THR A 1 118 ? -16.753 0.056 -2.932 1.00 93.88 118 THR A N 1
ATOM 901 C CA . THR A 1 118 ? -18.068 0.187 -2.281 1.00 93.88 118 THR A CA 1
ATOM 902 C C . THR A 1 118 ? -17.953 0.293 -0.763 1.00 93.88 118 THR A C 1
ATOM 904 O O . THR A 1 118 ? -18.673 1.066 -0.137 1.00 93.88 118 THR A O 1
ATOM 907 N N . GLY A 1 119 ? -17.022 -0.449 -0.168 1.00 92.81 119 GLY A N 1
ATOM 908 C CA . GLY A 1 119 ? -16.802 -0.526 1.271 1.00 92.81 119 GLY A CA 1
ATOM 909 C C . GLY A 1 119 ? -15.779 0.457 1.838 1.00 92.81 119 GLY A C 1
ATOM 910 O O . GLY A 1 119 ? -15.625 0.541 3.055 1.00 92.81 119 GLY A O 1
ATOM 911 N N . GLY A 1 120 ? -15.082 1.196 0.973 1.00 94.62 120 GLY A N 1
ATOM 912 C CA . GLY A 1 120 ? -13.996 2.095 1.349 1.00 94.62 120 GLY A CA 1
ATOM 913 C C . GLY A 1 120 ? -12.644 1.393 1.512 1.00 94.62 120 GLY A C 1
ATOM 914 O O . GLY A 1 120 ? -12.544 0.175 1.665 1.00 94.62 120 GLY A O 1
ATOM 915 N N . ILE A 1 121 ? -11.573 2.191 1.475 1.00 95.44 121 ILE A N 1
ATOM 916 C CA . ILE A 1 121 ? -10.196 1.707 1.639 1.00 95.44 121 ILE A CA 1
ATOM 917 C C . ILE A 1 121 ? -10.067 0.988 2.989 1.00 95.44 121 ILE A C 1
ATOM 919 O O . ILE A 1 121 ? -10.495 1.508 4.019 1.00 95.44 121 ILE A O 1
ATOM 923 N N . GLY A 1 122 ? -9.465 -0.204 2.964 1.00 92.44 122 GLY A N 1
ATOM 924 C CA . GLY A 1 122 ? -9.218 -1.029 4.150 1.00 92.44 122 GLY A CA 1
ATOM 925 C C . GLY A 1 122 ? -10.358 -1.952 4.562 1.00 92.44 122 GLY A C 1
ATOM 926 O O . GLY A 1 122 ? -10.229 -2.619 5.590 1.00 92.44 122 GLY A O 1
ATOM 927 N N . ILE A 1 123 ? -11.454 -2.017 3.797 1.00 94.31 123 ILE A N 1
ATOM 928 C CA . ILE A 1 123 ? -12.517 -2.976 4.089 1.00 94.31 123 ILE A CA 1
ATOM 929 C C . ILE A 1 123 ? -11.993 -4.416 4.025 1.00 94.31 123 ILE A C 1
ATOM 931 O O . ILE A 1 123 ? -11.269 -4.804 3.107 1.00 94.31 123 ILE A O 1
ATOM 935 N N . ILE A 1 124 ? -12.408 -5.214 5.009 1.00 91.94 124 ILE A N 1
ATOM 936 C CA . ILE A 1 124 ? -12.252 -6.663 5.013 1.00 91.94 124 ILE A CA 1
ATOM 937 C C . ILE A 1 124 ? -13.650 -7.273 5.038 1.00 91.94 124 ILE A C 1
ATOM 939 O O . ILE A 1 124 ? -14.399 -7.091 5.996 1.00 91.94 124 ILE A O 1
ATOM 943 N N . THR A 1 125 ? -14.004 -7.996 3.980 1.00 92.44 125 THR A N 1
ATOM 944 C CA . THR A 1 125 ? -15.267 -8.727 3.865 1.00 92.44 125 THR A CA 1
ATOM 945 C C . THR A 1 125 ? -15.068 -10.203 4.210 1.00 92.44 125 THR A C 1
ATOM 947 O O . THR A 1 125 ? -14.081 -10.833 3.814 1.00 92.44 125 THR A O 1
ATOM 950 N N . GLU A 1 126 ? -16.021 -10.777 4.947 1.00 90.56 126 GLU A N 1
ATOM 951 C CA . GLU A 1 126 ? -16.019 -12.202 5.288 1.00 90.56 126 GLU A CA 1
ATOM 952 C C . GLU A 1 126 ? -16.052 -13.116 4.044 1.00 90.56 126 GLU A C 1
ATOM 954 O O . GLU A 1 126 ? -15.268 -14.068 4.010 1.00 90.56 126 GLU A O 1
ATOM 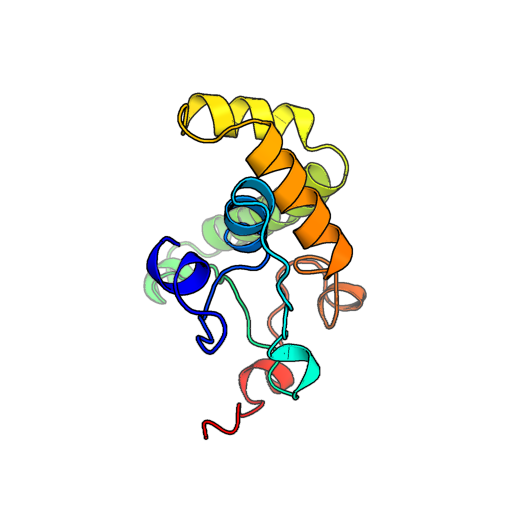959 N N . PRO A 1 127 ? -16.850 -12.835 2.985 1.00 90.38 127 PRO A N 1
ATOM 960 C CA . PRO A 1 127 ? -16.823 -13.631 1.758 1.00 90.38 127 PRO A CA 1
ATOM 961 C C . PRO A 1 127 ? -15.443 -13.697 1.098 1.00 90.38 127 PRO A C 1
ATOM 963 O O . PRO A 1 127 ? -15.021 -14.774 0.675 1.00 90.38 127 PRO A O 1
ATOM 966 N N . ARG A 1 128 ? -14.711 -12.575 1.034 1.00 87.94 128 ARG A N 1
ATOM 967 C CA . ARG A 1 128 ? -13.352 -12.553 0.478 1.00 87.94 128 ARG A CA 1
ATOM 968 C C . ARG A 1 128 ? -12.355 -13.247 1.400 1.00 87.94 128 ARG A C 1
ATOM 970 O O . ARG A 1 128 ? -11.515 -13.991 0.906 1.00 87.94 128 ARG A O 1
ATOM 977 N N . LEU A 1 129 ? -12.468 -13.056 2.717 1.00 86.06 129 LEU A N 1
ATOM 978 C CA . LEU A 1 129 ? -11.596 -13.707 3.701 1.00 86.06 129 LEU A CA 1
ATOM 979 C C . LEU A 1 129 ? -11.711 -15.238 3.651 1.00 86.06 129 LEU A C 1
ATOM 981 O O . LEU A 1 129 ? -10.713 -15.940 3.786 1.00 86.06 129 LEU A O 1
ATOM 985 N N . LYS A 1 130 ? -12.925 -15.753 3.437 1.00 84.56 130 LYS A N 1
ATOM 986 C CA . LYS A 1 130 ? -13.201 -17.191 3.342 1.00 84.56 130 LYS A CA 1
ATOM 987 C C . LYS A 1 130 ? -12.976 -17.773 1.950 1.00 84.56 130 LYS A C 1
ATOM 989 O O . LYS A 1 130 ? -13.103 -18.986 1.805 1.00 84.56 130 LYS A O 1
ATOM 994 N N . ARG A 1 131 ? -12.681 -16.962 0.927 1.00 80.19 131 ARG A N 1
ATOM 995 C CA . ARG A 1 131 ? -12.467 -17.461 -0.436 1.00 80.19 131 ARG A CA 1
ATOM 996 C C . ARG A 1 131 ? -11.175 -18.292 -0.449 1.00 80.19 131 ARG A C 1
ATOM 998 O O . ARG A 1 131 ? -10.096 -17.717 -0.301 1.00 80.19 131 ARG A O 1
ATOM 1005 N N . PRO A 1 132 ? -11.254 -19.627 -0.606 1.00 60.56 132 PRO A N 1
ATOM 1006 C CA . PRO A 1 132 ? -10.066 -20.457 -0.568 1.00 60.56 132 PRO A CA 1
ATOM 1007 C C . PRO A 1 132 ? -9.203 -20.138 -1.788 1.00 60.56 132 PRO A C 1
ATOM 1009 O O . PRO A 1 132 ? -9.669 -20.210 -2.926 1.00 60.56 132 PRO A O 1
ATOM 1012 N N . GLY A 1 133 ? -7.931 -19.824 -1.557 1.00 57.84 133 GLY A N 1
ATOM 1013 C CA . GLY A 1 133 ? -6.923 -20.108 -2.565 1.00 57.84 133 GLY A CA 1
ATOM 1014 C C . GLY A 1 133 ? -6.821 -21.620 -2.630 1.00 57.84 133 GLY A C 1
ATOM 1015 O O . GLY A 1 133 ? -6.499 -22.247 -1.623 1.00 57.84 133 GLY A O 1
ATOM 1016 N N . ARG A 1 134 ? -7.152 -22.233 -3.768 1.00 40.41 134 ARG A N 1
ATOM 1017 C CA . ARG A 1 134 ? -6.711 -23.607 -4.012 1.00 40.41 134 ARG A CA 1
ATOM 1018 C C . ARG A 1 134 ? -5.186 -23.539 -4.059 1.00 40.41 134 ARG A C 1
ATOM 1020 O O . ARG A 1 134 ? -4.627 -23.127 -5.070 1.00 40.41 134 ARG A O 1
ATOM 1027 N N . CYS A 1 135 ? -4.535 -23.834 -2.936 1.00 34.09 135 CYS A N 1
ATOM 1028 C CA . CYS A 1 135 ? -3.120 -24.159 -2.937 1.00 34.09 135 CYS A CA 1
ATOM 1029 C C . CYS A 1 135 ? -2.982 -25.398 -3.823 1.00 34.09 135 CYS A C 1
ATOM 1031 O O . CYS A 1 135 ? -3.615 -26.418 -3.540 1.00 34.09 135 CYS A O 1
ATOM 1033 N N . TRP A 1 136 ? -2.263 -25.255 -4.931 1.00 33.00 136 TRP A N 1
ATOM 1034 C CA .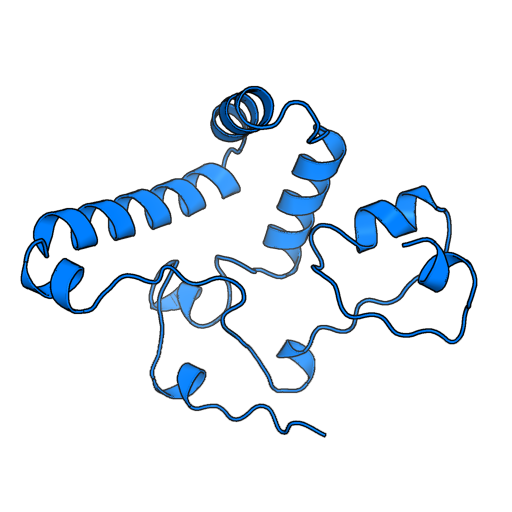 TRP A 1 136 ? -1.710 -26.396 -5.648 1.00 33.00 136 TRP A CA 1
ATOM 1035 C C . TRP A 1 136 ? -0.564 -26.979 -4.827 1.00 33.00 136 TRP A C 1
ATOM 1037 O O . TRP A 1 136 ? 0.173 -26.168 -4.216 1.00 33.00 136 TRP A O 1
#

InterPro domains:
  IPR015168 SsuA/THI5-like [PF09084] (14-80)
  IPR027939 NMT1/THI5 family [PTHR31528] (2-128)

Foldseek 3Di:
DVVCLVDVPDDDDDDQLAVVVVVVVVVDDDDDDDVVVVQQDDLPDADDDDPVCCVVPVVVVVVVVVVVLVCVVVCLVPVVVVVVVVCVVPVVCDPVSVVSSSVSCVVVVSFCDDPCVPVNGRDDDPVNVPRDDPDD

Radius of gyration: 17.58 Å; chains: 1; bounding box: 38×42×46 Å

Sequence (136 aa):
MQPFLADNNLVQQGYVTSEPFSVEKGGKPFYVYMLSDWGYPPYGNSIICMADTVKKRPAAVAAFVKASMQGWKEYLQDPTAGNVLIAKANPRMGADQIAFGIAQMKKYELVTGGDAQTGGIGIITEPRLKRPGRCW

Secondary structure (DSSP, 8-state):
-HHHHH-TT------TTTHHHHHHHTT-------GGGGT----SS-----HHHHHH-HHHHHHHHHHHHHHHHHHHH--HHHHHHHHHH-TTS-HHHHHHHHHHHHHTTTTTSTTHHHH-TT---HHHHT------

Organism: Raoultella terrigena (NCBI:txid577)